Protein AF-A0A6C9EEN5-F1 (afdb_monomer_lite)

Secondary structure (DSSP, 8-state):
------------------GGGEEEEEESS-EEEEEEETTT--EEEEEPTT-EEEEEHHHHHHHHHTTSEEE-

Organism: Escherichia coli (NCBI:txid562)

Foldseek 3Di:
DDDDDDPPPPPPVPCPVVQVQWFKKFFQAWDQDQWAQPPPRHTDRIHHGRGITTHHPVVQVVCVVVVGIGGD

pLDDT: mean 76.19, std 15.42, range [45.44, 91.69]

Sequence (72 aa):
LTGHENEVVSAQPDTVTDTADLVTVVALVTLHTDALHATRDEAVAFVLPGTAFRVSAGVAAEMTERGLARMQ

Radius of gyration: 16.81 Å; chains: 1; bounding box: 44×24×46 Å

InterPro domains:
  IPR025147 DNA packaging protein FI [PF14000] (2-69)
  IPR043043 DNA packaging protein FI, C-terminal domain [G3DSA:3.40.5.70] (13-72)

Structure (mmCIF, N/CA/C/O backbone):
data_AF-A0A6C9EEN5-F1
#
_entry.id   AF-A0A6C9EEN5-F1
#
loop_
_atom_site.group_PDB
_atom_site.id
_atom_site.type_symbol
_atom_site.label_atom_id
_atom_site.label_alt_id
_atom_site.label_comp_id
_atom_site.label_asym_id
_atom_site.label_entity_id
_atom_site.label_seq_id
_atom_site.pdbx_PDB_ins_code
_atom_site.Cartn_x
_atom_site.Cartn_y
_atom_site.Cartn_z
_atom_site.occupancy
_atom_site.B_iso_or_equiv
_atom_site.auth_seq_id
_atom_site.auth_comp_id
_atom_site.auth_asym_id
_atom_site.auth_atom_id
_atom_site.pdbx_PDB_model_num
ATOM 1 N N . LEU A 1 1 ? 37.777 16.160 -37.516 1.00 47.22 1 LEU A N 1
ATOM 2 C CA . LEU A 1 1 ? 36.904 15.021 -37.168 1.00 47.22 1 LEU A CA 1
ATOM 3 C C . LEU A 1 1 ? 37.007 14.849 -35.660 1.00 47.22 1 LEU A C 1
ATOM 5 O O . LEU A 1 1 ? 38.065 14.455 -35.197 1.00 47.22 1 LEU A O 1
ATOM 9 N N . THR A 1 2 ? 36.207 15.612 -34.911 1.00 53.19 2 THR A N 1
ATOM 10 C CA . THR A 1 2 ? 34.946 15.175 -34.263 1.00 53.19 2 THR A CA 1
ATOM 11 C C . THR A 1 2 ? 35.216 14.128 -33.187 1.00 53.19 2 THR A C 1
ATOM 13 O O . THR A 1 2 ? 35.674 13.032 -33.487 1.00 53.19 2 THR A O 1
ATOM 16 N N . GLY A 1 3 ? 35.016 14.558 -31.938 1.00 53.06 3 GLY A N 1
ATOM 17 C CA . GLY A 1 3 ? 35.404 13.858 -30.723 1.00 53.06 3 GLY A CA 1
ATOM 18 C C . GLY A 1 3 ? 34.723 12.509 -30.567 1.00 53.06 3 GLY A C 1
ATOM 19 O O . GLY A 1 3 ? 33.585 12.315 -30.981 1.00 53.06 3 GLY A O 1
ATOM 20 N N . HIS A 1 4 ? 35.457 11.581 -29.965 1.00 58.16 4 HIS A N 1
ATOM 21 C CA . HIS A 1 4 ? 34.909 10.312 -29.524 1.00 58.16 4 HIS A CA 1
ATOM 22 C C . HIS A 1 4 ? 34.085 10.583 -28.274 1.00 58.16 4 HIS A C 1
ATOM 24 O O . HIS A 1 4 ? 34.604 11.030 -27.249 1.00 58.16 4 HIS A O 1
ATOM 30 N N . GLU A 1 5 ? 32.783 10.418 -28.445 1.00 54.56 5 GLU A N 1
ATOM 31 C CA . GLU A 1 5 ? 31.780 10.755 -27.462 1.00 54.56 5 GLU A CA 1
ATOM 32 C C . GLU A 1 5 ? 31.921 9.849 -26.241 1.00 54.56 5 GLU A C 1
ATOM 34 O O . GLU A 1 5 ? 32.117 8.638 -26.328 1.00 54.56 5 GLU A O 1
ATOM 39 N N . ASN A 1 6 ? 31.875 10.503 -25.089 1.00 56.78 6 ASN A N 1
ATOM 40 C CA . ASN A 1 6 ? 31.795 9.924 -23.767 1.00 56.78 6 ASN A CA 1
ATOM 41 C C . ASN A 1 6 ? 30.461 9.171 -23.643 1.00 56.78 6 ASN A C 1
ATOM 43 O O . ASN A 1 6 ? 29.475 9.736 -23.174 1.00 56.78 6 ASN A O 1
ATOM 47 N N . GLU A 1 7 ? 30.411 7.921 -24.103 1.00 57.28 7 GLU A N 1
ATOM 48 C CA . GLU A 1 7 ? 29.279 7.030 -23.855 1.00 57.28 7 GLU A CA 1
ATOM 49 C C . GLU A 1 7 ? 29.345 6.563 -22.398 1.00 57.28 7 GLU A C 1
ATOM 51 O O . GLU A 1 7 ? 29.798 5.469 -22.061 1.00 57.28 7 GLU A O 1
ATOM 56 N N . VAL A 1 8 ? 28.904 7.440 -21.498 1.00 54.00 8 VAL A N 1
ATOM 57 C CA . VAL A 1 8 ? 28.477 7.033 -20.165 1.00 54.00 8 VAL A CA 1
ATOM 58 C C . VAL A 1 8 ? 27.166 6.278 -20.369 1.00 54.00 8 VAL A C 1
ATOM 60 O O . VAL A 1 8 ? 26.084 6.833 -20.192 1.00 54.00 8 VAL A O 1
ATOM 63 N N . VAL A 1 9 ? 27.244 5.005 -20.768 1.00 53.19 9 VAL A N 1
ATOM 64 C CA . VAL A 1 9 ? 26.163 4.046 -20.518 1.00 53.19 9 VAL A CA 1
ATOM 65 C C . VAL A 1 9 ? 26.133 3.852 -19.006 1.00 53.19 9 VAL A C 1
ATOM 67 O O . VAL A 1 9 ? 26.621 2.885 -18.428 1.00 53.19 9 VAL A O 1
ATOM 70 N N . SER A 1 10 ? 25.547 4.837 -18.333 1.00 51.59 10 SER A N 1
ATOM 71 C CA . SER A 1 10 ? 24.741 4.540 -17.174 1.00 51.59 10 SER A CA 1
ATOM 72 C C . SER A 1 10 ? 23.620 3.680 -17.727 1.00 51.59 10 SER A C 1
ATOM 74 O O . SER A 1 10 ? 22.599 4.190 -18.178 1.00 51.59 10 SER A O 1
ATOM 76 N N . ALA A 1 11 ? 23.817 2.363 -17.700 1.00 49.91 11 ALA A N 1
ATOM 77 C CA . ALA A 1 11 ? 22.712 1.463 -17.459 1.00 49.91 11 ALA A CA 1
ATOM 78 C C . ALA A 1 11 ? 22.155 1.874 -16.091 1.00 49.91 11 ALA A C 1
ATOM 80 O O . ALA A 1 11 ? 22.437 1.260 -15.064 1.00 49.91 11 ALA A O 1
ATOM 81 N N . GLN A 1 12 ? 21.417 2.989 -16.062 1.00 46.72 12 GLN A N 1
ATOM 82 C CA . GLN A 1 12 ? 20.327 3.116 -15.131 1.00 46.72 12 GLN A CA 1
ATOM 83 C C . GLN A 1 12 ? 19.566 1.825 -15.394 1.00 46.72 12 GLN A C 1
ATOM 85 O O . GLN A 1 12 ? 19.209 1.584 -16.552 1.00 46.72 12 GLN A O 1
ATOM 90 N N . PRO A 1 13 ? 19.423 0.916 -14.417 1.00 47.81 13 PRO A N 1
ATOM 91 C CA . PRO A 1 13 ? 18.347 -0.024 -14.555 1.00 47.81 13 PRO A CA 1
ATOM 92 C C . PRO A 1 13 ? 17.145 0.890 -14.750 1.00 47.81 13 PRO A C 1
ATOM 94 O O . PRO A 1 13 ? 16.754 1.632 -13.847 1.00 47.81 13 PRO A O 1
ATOM 97 N N . ASP A 1 14 ? 16.635 0.926 -15.973 1.00 45.44 14 ASP A N 1
ATOM 98 C CA . ASP A 1 14 ? 15.232 1.102 -16.216 1.00 45.44 14 ASP A CA 1
ATOM 99 C C . ASP A 1 14 ? 14.592 0.014 -15.352 1.00 45.44 14 ASP A C 1
ATOM 101 O O . ASP A 1 14 ? 14.250 -1.075 -15.802 1.00 45.44 14 ASP A O 1
ATOM 105 N N . THR A 1 15 ? 14.453 0.298 -14.055 1.00 46.75 15 THR A N 1
ATOM 106 C CA . THR A 1 15 ? 13.365 -0.177 -13.223 1.00 46.75 15 THR A CA 1
ATOM 107 C C . THR A 1 15 ? 12.115 0.444 -13.836 1.00 46.75 15 THR A C 1
ATOM 109 O O . THR A 1 15 ? 11.415 1.246 -13.230 1.00 46.75 15 THR A O 1
ATOM 112 N N . VAL A 1 16 ? 11.852 0.085 -15.097 1.00 50.75 16 VAL A N 1
ATOM 113 C CA . VAL A 1 16 ? 10.520 -0.131 -15.603 1.00 50.75 16 VAL A CA 1
ATOM 114 C C . VAL A 1 16 ? 9.998 -1.160 -14.630 1.00 50.75 16 VAL A C 1
ATOM 116 O O . VAL A 1 16 ? 10.309 -2.346 -14.700 1.00 50.75 16 VAL A O 1
ATOM 119 N N . THR A 1 17 ? 9.343 -0.644 -13.601 1.00 53.53 17 THR A N 1
ATOM 120 C CA . THR A 1 17 ? 8.474 -1.400 -12.731 1.00 53.53 17 THR A CA 1
ATOM 121 C C . THR A 1 17 ? 7.502 -2.073 -13.683 1.00 53.53 17 THR A C 1
ATOM 123 O O . THR A 1 17 ? 6.582 -1.422 -14.182 1.00 53.53 17 THR A O 1
ATOM 126 N N . ASP A 1 18 ? 7.824 -3.317 -14.052 1.00 54.88 18 ASP A N 1
ATOM 127 C CA . ASP A 1 18 ? 7.107 -4.103 -15.041 1.00 54.88 18 ASP A CA 1
ATOM 128 C C . ASP A 1 18 ? 5.654 -4.130 -14.582 1.00 54.88 18 ASP A C 1
ATOM 130 O O . ASP A 1 18 ? 5.293 -4.745 -13.576 1.00 54.88 18 ASP A O 1
ATOM 134 N N . THR A 1 19 ? 4.838 -3.299 -15.231 1.00 55.84 19 THR A N 1
ATOM 135 C CA . THR A 1 19 ? 3.507 -2.954 -14.725 1.00 55.84 19 THR A CA 1
ATOM 136 C C . THR A 1 19 ? 2.586 -4.175 -14.787 1.00 55.84 19 THR A C 1
ATOM 138 O O . THR A 1 19 ? 1.508 -4.168 -14.194 1.00 55.84 19 THR A O 1
ATOM 141 N N . ALA A 1 20 ? 3.017 -5.234 -15.487 1.00 62.84 20 ALA A N 1
ATOM 142 C CA . ALA A 1 20 ? 2.287 -6.476 -15.655 1.00 62.84 20 ALA A CA 1
ATOM 143 C C . ALA A 1 20 ? 2.253 -7.343 -14.383 1.00 62.84 20 ALA A C 1
ATOM 145 O O . ALA A 1 20 ? 1.347 -8.164 -14.275 1.00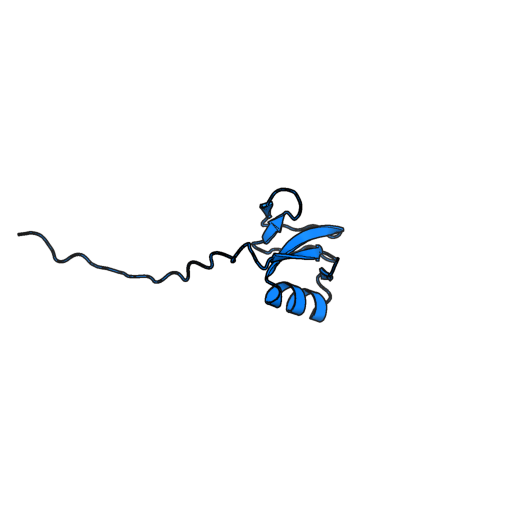 62.84 20 ALA A O 1
ATOM 146 N N . ASP A 1 21 ? 3.153 -7.134 -13.411 1.00 75.88 21 ASP A N 1
ATOM 147 C CA . ASP A 1 21 ? 3.190 -7.892 -12.143 1.00 75.88 21 ASP A CA 1
ATOM 148 C C . ASP A 1 21 ? 3.037 -6.997 -10.896 1.00 75.88 21 ASP A C 1
ATOM 150 O O 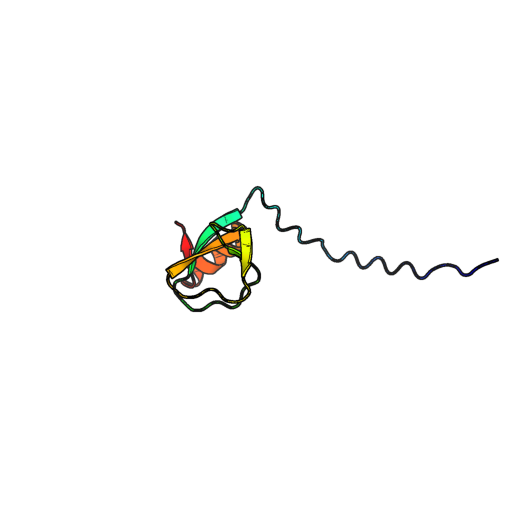. ASP A 1 21 ? 3.602 -7.248 -9.828 1.00 75.88 21 ASP A O 1
ATOM 154 N N . LEU A 1 22 ? 2.278 -5.900 -11.012 1.00 83.88 22 LEU A N 1
ATOM 155 C CA . LEU A 1 22 ? 1.981 -5.065 -9.849 1.00 83.88 22 LEU A CA 1
ATOM 156 C C . LEU A 1 22 ? 0.795 -5.595 -9.060 1.00 83.88 22 LEU A C 1
ATOM 158 O O . LEU A 1 22 ? -0.332 -5.680 -9.549 1.00 83.88 22 LEU A O 1
ATOM 162 N N . VAL A 1 23 ? 1.046 -5.860 -7.786 1.00 86.19 23 VAL A N 1
ATOM 163 C CA . VAL A 1 23 ? 0.040 -6.280 -6.821 1.00 86.19 23 VAL A CA 1
ATOM 164 C C . VAL A 1 23 ? -0.486 -5.077 -6.053 1.00 86.19 23 VAL A C 1
ATOM 166 O O . VAL A 1 23 ? 0.240 -4.125 -5.762 1.00 86.19 23 VAL A O 1
ATOM 169 N N . THR A 1 24 ? -1.776 -5.116 -5.724 1.00 89.00 24 THR A N 1
ATOM 170 C CA . THR A 1 24 ? -2.412 -4.064 -4.929 1.00 89.00 24 THR A CA 1
ATOM 171 C C . THR A 1 24 ? -2.255 -4.374 -3.447 1.00 89.00 24 THR A C 1
ATOM 173 O O . THR A 1 24 ? -2.659 -5.434 -2.970 1.00 89.00 24 THR A O 1
ATOM 176 N N . VAL A 1 25 ? -1.691 -3.426 -2.710 1.00 90.19 25 VAL A N 1
ATOM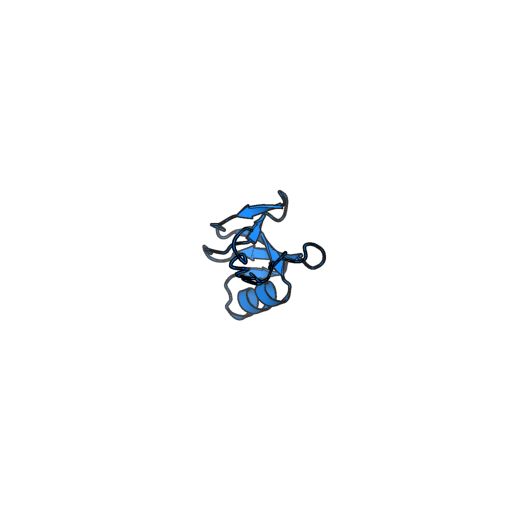 177 C CA . VAL A 1 25 ? -1.560 -3.479 -1.255 1.00 90.19 25 VAL A CA 1
ATOM 178 C C . VAL A 1 25 ? -2.144 -2.215 -0.636 1.00 90.19 25 VAL A C 1
ATOM 180 O O . VAL A 1 25 ? -2.197 -1.160 -1.266 1.00 90.19 25 VAL A O 1
ATOM 183 N N . VAL A 1 26 ? -2.592 -2.310 0.612 1.00 91.19 26 VAL A N 1
ATOM 184 C CA . VAL A 1 26 ? -3.121 -1.179 1.382 1.00 91.19 26 VAL A CA 1
ATOM 185 C C . VAL A 1 26 ? -2.123 -0.801 2.459 1.00 91.19 26 VAL A C 1
ATOM 187 O O . VAL A 1 26 ? -1.744 -1.647 3.269 1.00 91.19 26 VAL A O 1
ATOM 190 N N . ALA A 1 27 ? -1.719 0.466 2.496 1.00 91.44 27 ALA A N 1
ATOM 191 C CA . ALA A 1 27 ? -0.814 0.970 3.521 1.00 91.44 27 ALA A CA 1
ATOM 192 C C . ALA A 1 27 ? -1.485 0.934 4.899 1.00 91.44 27 ALA A C 1
ATOM 194 O O . ALA A 1 27 ? -2.630 1.351 5.056 1.00 91.44 27 ALA A O 1
ATOM 195 N N . LEU A 1 28 ? -0.769 0.457 5.912 1.00 89.69 28 LEU A N 1
ATOM 196 C CA . LEU A 1 28 ? -1.205 0.495 7.313 1.00 89.69 28 LEU A CA 1
ATOM 197 C C . LEU A 1 28 ? -0.573 1.663 8.070 1.00 89.69 28 LEU A C 1
ATOM 199 O O . LEU A 1 28 ? -1.119 2.134 9.066 1.00 89.69 28 LEU A O 1
ATOM 203 N N . VAL A 1 29 ? 0.561 2.147 7.573 1.00 89.31 29 VAL A N 1
ATOM 204 C CA . VAL A 1 29 ? 1.288 3.307 8.081 1.00 89.31 29 VAL A CA 1
ATOM 205 C C . VAL A 1 29 ? 1.534 4.289 6.944 1.00 89.31 29 VAL A C 1
ATOM 207 O O . VAL A 1 29 ? 1.396 3.952 5.772 1.00 89.31 29 VAL A O 1
ATOM 210 N N . THR A 1 30 ? 1.921 5.510 7.283 1.00 88.31 30 THR A N 1
ATOM 211 C CA . THR A 1 30 ? 2.365 6.477 6.283 1.00 88.31 30 THR A CA 1
ATOM 212 C C . THR A 1 30 ? 3.699 6.029 5.684 1.00 88.31 30 THR A C 1
ATOM 214 O O . THR A 1 30 ? 4.689 5.915 6.408 1.00 88.31 30 THR A O 1
ATOM 217 N N . LEU A 1 31 ? 3.730 5.785 4.373 1.00 84.31 31 LEU A N 1
ATOM 218 C CA . LEU A 1 31 ? 4.905 5.300 3.647 1.00 84.31 31 LEU A CA 1
ATOM 219 C C . LEU A 1 31 ? 5.380 6.340 2.634 1.00 84.31 31 LEU A C 1
ATOM 221 O O . LEU A 1 31 ? 4.583 6.875 1.864 1.00 84.31 31 LEU A O 1
ATOM 225 N N . HIS A 1 32 ? 6.691 6.584 2.619 1.00 84.12 32 HIS A N 1
ATOM 226 C CA . HIS A 1 32 ? 7.360 7.278 1.524 1.00 84.12 32 HIS A CA 1
ATOM 227 C C . HIS A 1 32 ? 7.939 6.215 0.591 1.00 84.12 32 HIS A C 1
ATOM 229 O O . HIS A 1 32 ? 8.921 5.553 0.927 1.00 84.12 32 HIS A O 1
ATOM 235 N N . THR A 1 33 ? 7.274 5.983 -0.530 1.00 72.31 33 THR A N 1
ATOM 236 C CA . THR A 1 33 ? 7.626 4.951 -1.509 1.00 72.31 33 THR A CA 1
ATOM 237 C C . THR A 1 33 ? 7.350 5.520 -2.889 1.00 72.31 33 THR A C 1
ATOM 239 O O . THR A 1 33 ? 6.433 6.318 -3.023 1.00 72.31 33 THR A O 1
ATOM 242 N N . ASP A 1 34 ? 8.150 5.160 -3.886 1.00 75.12 34 ASP A N 1
ATOM 243 C CA . ASP A 1 34 ? 7.845 5.488 -5.276 1.00 75.12 34 ASP A CA 1
ATOM 244 C C . ASP A 1 34 ? 6.970 4.355 -5.821 1.00 75.12 34 ASP A C 1
ATOM 246 O O . ASP A 1 34 ? 7.462 3.291 -6.197 1.00 75.12 34 ASP A O 1
ATOM 250 N N . ALA A 1 35 ? 5.652 4.523 -5.711 1.00 77.25 35 ALA A N 1
ATOM 251 C CA . ALA A 1 35 ? 4.683 3.501 -6.095 1.00 77.25 35 ALA A CA 1
ATOM 252 C C . ALA A 1 35 ? 3.546 4.091 -6.922 1.00 77.25 35 ALA A C 1
ATOM 254 O O . ALA A 1 35 ? 3.298 5.293 -6.885 1.00 77.25 35 ALA A O 1
ATOM 255 N N . LEU A 1 36 ? 2.817 3.247 -7.650 1.00 80.25 36 LEU A N 1
ATOM 256 C CA . LEU A 1 36 ? 1.697 3.704 -8.468 1.00 80.25 36 LEU A CA 1
ATOM 257 C C . LEU A 1 36 ? 0.392 3.631 -7.672 1.00 80.25 36 LEU A C 1
ATOM 259 O O . LEU A 1 36 ? 0.127 2.662 -6.963 1.00 80.25 36 LEU A O 1
ATOM 263 N N . HIS A 1 37 ? -0.476 4.632 -7.793 1.00 81.94 37 HIS A N 1
ATOM 264 C CA . HIS A 1 37 ? -1.800 4.592 -7.179 1.00 81.94 37 HIS A CA 1
ATOM 265 C C . HIS A 1 37 ? -2.617 3.436 -7.776 1.00 81.94 37 HIS A C 1
ATOM 267 O O . HIS A 1 37 ? -2.735 3.333 -8.996 1.00 81.94 37 HIS A O 1
ATOM 273 N N . ALA A 1 38 ? -3.278 2.610 -6.955 1.00 79.94 38 ALA A N 1
ATOM 274 C CA . ALA A 1 38 ? -3.932 1.395 -7.455 1.00 79.94 38 ALA A CA 1
ATOM 275 C C . ALA A 1 38 ? -4.967 1.685 -8.559 1.00 79.94 38 ALA A C 1
ATOM 277 O O . ALA A 1 38 ? -4.949 1.047 -9.607 1.00 79.94 38 ALA A O 1
ATOM 278 N N . THR A 1 39 ? -5.816 2.696 -8.354 1.00 76.75 39 THR A N 1
ATOM 279 C CA . THR A 1 39 ? -6.859 3.103 -9.314 1.00 76.75 39 THR A CA 1
ATOM 280 C C . THR A 1 39 ? -6.370 4.015 -10.437 1.00 76.75 39 THR A C 1
ATOM 282 O O . THR A 1 39 ? -6.862 3.917 -11.555 1.00 76.75 39 THR A O 1
ATOM 285 N N . ARG A 1 40 ? -5.466 4.950 -10.134 1.00 77.19 40 ARG A N 1
ATOM 286 C CA . ARG A 1 40 ? -5.092 6.031 -11.056 1.00 77.19 40 ARG A CA 1
ATOM 287 C C . ARG A 1 40 ? -3.805 5.770 -11.821 1.00 77.19 40 ARG A C 1
ATOM 289 O O . ARG A 1 40 ? -3.543 6.494 -12.769 1.00 77.19 40 ARG A O 1
ATOM 296 N N . ASP A 1 41 ? -3.032 4.769 -11.403 1.00 77.75 41 ASP A N 1
ATOM 297 C CA . ASP A 1 41 ? -1.735 4.4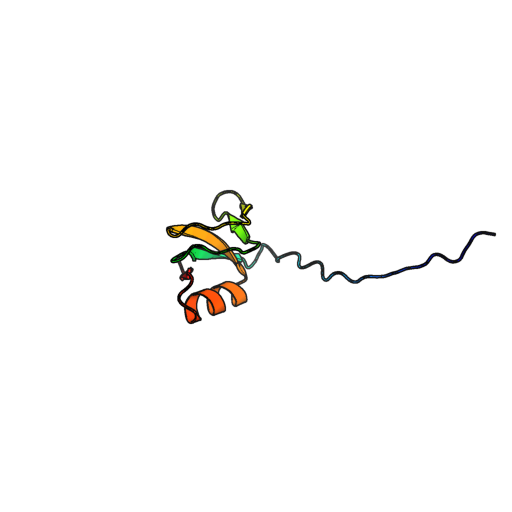30 -11.996 1.00 77.75 41 ASP A CA 1
ATOM 298 C C . ASP A 1 41 ? -0.750 5.618 -12.007 1.00 77.75 41 ASP A C 1
ATOM 300 O O . ASP A 1 41 ? 0.205 5.648 -12.768 1.00 77.75 41 ASP A O 1
ATOM 304 N N . GLU A 1 42 ? -0.983 6.626 -11.161 1.00 79.31 42 GLU A N 1
ATOM 305 C CA . GLU A 1 42 ? -0.117 7.798 -11.032 1.00 79.31 42 GLU A CA 1
ATOM 306 C C . GLU A 1 42 ? 0.966 7.542 -9.986 1.00 79.31 42 GLU A C 1
ATOM 308 O O . GLU A 1 42 ? 0.703 6.860 -8.994 1.00 79.31 42 GLU A O 1
ATOM 313 N N . ALA A 1 43 ? 2.166 8.092 -10.181 1.00 79.38 43 ALA A N 1
ATOM 314 C CA . ALA A 1 43 ? 3.233 7.995 -9.191 1.00 79.38 43 ALA A CA 1
ATOM 315 C C . ALA A 1 43 ? 2.831 8.733 -7.905 1.00 79.38 43 ALA A C 1
ATOM 317 O O . ALA A 1 43 ? 2.487 9.916 -7.913 1.00 79.38 43 ALA A O 1
ATOM 318 N N . VAL A 1 44 ? 2.884 8.019 -6.788 1.00 77.62 44 VAL A N 1
ATOM 319 C CA . VAL A 1 44 ? 2.563 8.510 -5.455 1.00 77.62 44 VAL A CA 1
ATOM 320 C C . VAL A 1 44 ? 3.830 8.430 -4.633 1.00 77.62 44 VAL A C 1
ATOM 322 O O . VAL A 1 44 ? 4.271 7.337 -4.314 1.00 77.62 44 VAL A O 1
ATOM 325 N N . ALA A 1 45 ? 4.375 9.580 -4.242 1.00 82.12 45 ALA A N 1
ATOM 326 C CA . ALA A 1 45 ? 5.509 9.627 -3.320 1.00 82.12 45 ALA A CA 1
ATOM 327 C C . ALA A 1 45 ? 5.086 9.358 -1.864 1.00 82.12 45 ALA A C 1
ATOM 329 O O . ALA A 1 45 ? 5.892 8.933 -1.040 1.00 82.12 45 ALA A O 1
ATOM 330 N N . PHE A 1 46 ? 3.822 9.637 -1.523 1.00 82.69 46 PHE A N 1
ATOM 331 C CA . PHE A 1 46 ? 3.327 9.616 -0.149 1.00 82.69 46 PHE A CA 1
ATOM 332 C C . PHE A 1 46 ? 2.020 8.837 -0.036 1.00 82.69 46 PHE A C 1
ATOM 334 O O . PHE A 1 46 ? 0.960 9.299 -0.463 1.00 82.69 46 PHE A O 1
ATOM 341 N N . VAL A 1 47 ? 2.089 7.656 0.567 1.00 86.00 47 VAL A N 1
ATOM 342 C CA . VAL A 1 47 ? 0.924 6.798 0.760 1.00 86.00 47 VAL A CA 1
ATOM 343 C C . VAL A 1 47 ? 0.443 6.936 2.198 1.00 86.00 47 VAL A C 1
ATOM 345 O O . VAL A 1 47 ? 1.177 6.651 3.144 1.00 86.00 47 VAL A O 1
ATOM 348 N N . LEU A 1 48 ? -0.798 7.395 2.364 1.00 88.75 48 LEU A N 1
ATOM 349 C CA . LEU A 1 48 ? -1.456 7.469 3.666 1.00 88.75 48 LEU A CA 1
ATOM 350 C C . LEU A 1 48 ? -1.986 6.090 4.095 1.00 88.75 48 LEU A C 1
ATOM 352 O O . LEU A 1 48 ? -2.336 5.272 3.242 1.00 88.75 48 LEU A O 1
ATOM 356 N N . PRO A 1 49 ? -2.111 5.835 5.408 1.00 89.50 49 PRO A N 1
ATOM 357 C CA . PRO A 1 49 ? -2.734 4.613 5.898 1.00 89.50 49 PRO A CA 1
ATOM 358 C C . PRO A 1 49 ? -4.185 4.504 5.402 1.00 89.50 49 PRO A C 1
ATOM 360 O O . PRO A 1 49 ? -4.959 5.456 5.483 1.00 89.50 49 PRO A O 1
ATOM 363 N N . GLY A 1 50 ? -4.549 3.332 4.886 1.00 88.88 50 GLY A N 1
ATOM 364 C CA . GLY A 1 50 ? -5.827 3.054 4.230 1.00 88.88 50 GLY A CA 1
ATOM 365 C C . GLY A 1 50 ? -5.822 3.271 2.714 1.00 88.88 50 GLY A C 1
ATOM 366 O O . GLY A 1 50 ? -6.773 2.859 2.051 1.00 88.88 50 GLY A O 1
ATOM 367 N N . THR A 1 51 ? -4.767 3.859 2.144 1.00 88.81 51 THR A N 1
ATOM 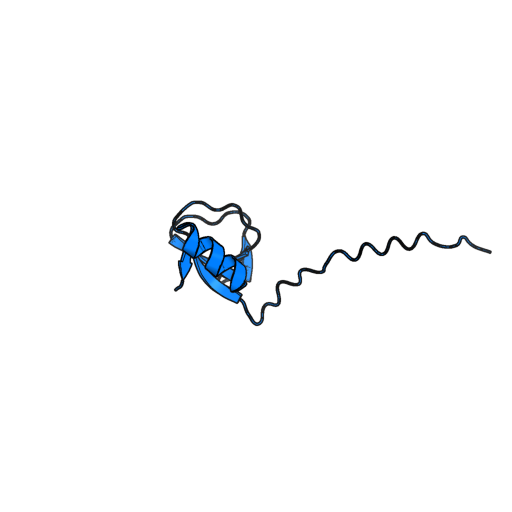368 C CA . THR A 1 51 ? -4.642 4.036 0.693 1.00 88.81 51 THR A CA 1
ATOM 369 C C . THR A 1 51 ? -4.150 2.753 0.030 1.00 88.81 51 THR A C 1
ATOM 371 O O . THR A 1 51 ? -3.166 2.152 0.466 1.00 88.81 51 THR A O 1
ATOM 374 N N . ALA A 1 52 ? -4.828 2.352 -1.047 1.00 89.81 52 ALA A N 1
ATOM 375 C CA . ALA A 1 52 ? -4.419 1.244 -1.900 1.00 89.81 52 ALA A CA 1
ATOM 376 C C . ALA A 1 52 ? -3.443 1.724 -2.983 1.00 89.81 52 ALA A C 1
ATOM 378 O O . ALA A 1 52 ? -3.720 2.676 -3.720 1.00 89.81 52 ALA A O 1
ATOM 379 N N . PHE A 1 53 ? -2.319 1.035 -3.111 1.00 88.81 53 PHE A N 1
ATOM 380 C CA . PHE A 1 53 ? -1.271 1.335 -4.076 1.00 88.81 53 PHE A CA 1
ATOM 381 C C . PHE A 1 53 ? -0.713 0.044 -4.675 1.00 88.81 53 PHE A C 1
ATOM 383 O O . PHE A 1 53 ? -0.897 -1.046 -4.133 1.00 88.81 53 PHE A O 1
ATOM 390 N N . ARG A 1 54 ? -0.096 0.172 -5.844 1.00 87.00 54 ARG A N 1
ATOM 391 C CA . ARG A 1 54 ? 0.444 -0.917 -6.645 1.00 87.00 54 ARG A CA 1
ATOM 392 C C . ARG A 1 54 ? 1.964 -0.904 -6.580 1.00 87.00 54 ARG A C 1
ATOM 394 O O . ARG A 1 54 ? 2.599 0.104 -6.885 1.00 87.00 54 ARG A O 1
ATOM 401 N N . VAL A 1 55 ? 2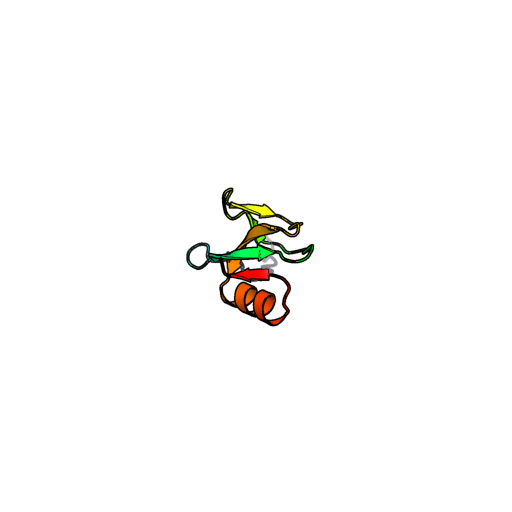.524 -2.039 -6.178 1.00 83.81 55 VAL A N 1
ATOM 402 C CA . VAL A 1 55 ? 3.967 -2.302 -6.100 1.00 83.81 55 VAL A CA 1
ATOM 403 C C . VAL A 1 55 ? 4.262 -3.688 -6.651 1.00 83.81 55 VAL A C 1
ATOM 405 O O . VAL A 1 55 ? 3.352 -4.494 -6.828 1.00 83.81 55 VAL A O 1
ATOM 408 N N . SER A 1 56 ? 5.530 -3.984 -6.914 1.00 86.00 56 SER A N 1
ATOM 409 C CA . SER A 1 56 ? 5.937 -5.331 -7.314 1.00 86.00 56 SER A CA 1
ATOM 410 C C . SER A 1 56 ? 5.665 -6.348 -6.203 1.00 86.00 56 SER A C 1
ATOM 412 O O . SER A 1 56 ? 5.712 -6.016 -5.013 1.00 86.00 56 SER A O 1
ATOM 414 N N . ALA A 1 57 ? 5.420 -7.606 -6.577 1.00 85.31 57 ALA A N 1
ATOM 415 C CA . ALA A 1 57 ? 5.148 -8.684 -5.625 1.00 85.31 57 ALA A CA 1
ATOM 416 C C . ALA A 1 57 ? 6.231 -8.819 -4.534 1.00 85.31 57 ALA A C 1
ATOM 418 O O . ALA A 1 57 ? 5.909 -9.033 -3.365 1.00 85.31 57 ALA A O 1
ATOM 419 N N . GLY A 1 58 ? 7.507 -8.620 -4.889 1.00 85.38 58 GLY A N 1
ATOM 420 C CA . GLY A 1 58 ? 8.619 -8.636 -3.931 1.00 85.38 58 GLY A CA 1
ATOM 421 C C . GLY A 1 58 ? 8.547 -7.505 -2.900 1.00 85.38 58 GLY A C 1
ATOM 422 O O . GLY A 1 58 ? 8.719 -7.746 -1.707 1.00 85.38 58 GLY A O 1
ATOM 423 N N . VAL A 1 59 ? 8.220 -6.284 -3.335 1.00 86.12 59 VAL A N 1
ATOM 424 C CA . VAL A 1 59 ? 8.053 -5.134 -2.430 1.00 86.12 59 VAL A CA 1
ATOM 425 C C . VAL A 1 59 ? 6.813 -5.313 -1.555 1.00 86.12 59 VAL A C 1
ATOM 427 O O . VAL A 1 59 ? 6.864 -5.041 -0.359 1.00 86.12 59 VAL A O 1
ATOM 430 N N . ALA A 1 60 ? 5.710 -5.819 -2.111 1.00 87.69 60 ALA A N 1
ATOM 431 C CA . ALA A 1 60 ? 4.504 -6.126 -1.345 1.00 87.69 60 ALA A CA 1
ATOM 432 C C . ALA A 1 60 ? 4.745 -7.175 -0.255 1.00 87.69 60 ALA A C 1
ATOM 434 O O . ALA A 1 60 ? 4.226 -7.024 0.854 1.00 87.69 60 ALA A O 1
ATOM 435 N N . ALA A 1 61 ? 5.521 -8.220 -0.556 1.00 89.50 61 ALA A N 1
ATOM 436 C CA . ALA A 1 61 ? 5.919 -9.219 0.426 1.00 89.50 61 ALA A CA 1
ATOM 437 C C . ALA A 1 61 ? 6.724 -8.567 1.558 1.00 89.50 61 ALA A C 1
ATOM 439 O O . ALA A 1 61 ? 6.301 -8.657 2.707 1.00 89.50 61 ALA A O 1
ATOM 440 N N . GLU A 1 62 ? 7.768 -7.793 1.238 1.00 89.31 62 GLU A N 1
ATOM 441 C CA . GLU A 1 62 ? 8.576 -7.099 2.250 1.00 89.31 62 GLU A CA 1
ATOM 442 C C . GLU A 1 62 ? 7.723 -6.146 3.107 1.00 89.31 62 GLU A C 1
ATOM 444 O O . GLU A 1 62 ? 7.816 -6.128 4.336 1.00 89.31 62 GLU A O 1
ATOM 449 N N . MET A 1 63 ? 6.842 -5.366 2.476 1.00 89.75 63 MET A N 1
ATOM 450 C CA . MET A 1 63 ? 5.947 -4.452 3.183 1.00 89.75 63 MET A CA 1
ATOM 451 C C . MET A 1 63 ? 4.970 -5.192 4.097 1.00 89.75 63 MET A C 1
ATOM 453 O O . MET A 1 63 ? 4.667 -4.698 5.184 1.00 89.75 63 MET A O 1
ATOM 457 N N . THR A 1 64 ? 4.494 -6.366 3.686 1.00 89.56 64 THR A N 1
ATOM 458 C CA . THR A 1 64 ? 3.600 -7.199 4.498 1.00 89.56 64 THR A CA 1
ATOM 459 C C . THR A 1 64 ? 4.354 -7.839 5.663 1.00 89.56 64 THR A C 1
ATOM 461 O O . THR A 1 64 ? 3.885 -7.774 6.797 1.00 89.56 64 THR A O 1
ATOM 464 N N . GLU A 1 65 ? 5.550 -8.382 5.424 1.00 91.69 65 GLU A N 1
ATOM 465 C CA . GLU A 1 65 ? 6.416 -8.972 6.456 1.00 91.69 65 GLU A CA 1
ATOM 466 C C . GLU A 1 65 ? 6.820 -7.951 7.523 1.00 91.69 65 GLU A C 1
ATOM 468 O O . GLU A 1 65 ? 6.872 -8.261 8.713 1.00 91.69 65 GLU A O 1
ATOM 473 N N . ARG A 1 66 ? 7.049 -6.701 7.111 1.00 89.44 66 ARG A N 1
ATOM 474 C CA . ARG A 1 66 ? 7.369 -5.586 8.011 1.00 89.44 66 ARG A CA 1
ATOM 475 C C . ARG A 1 66 ? 6.134 -4.952 8.664 1.00 89.44 66 ARG A C 1
ATOM 477 O O . ARG A 1 66 ? 6.292 -4.036 9.468 1.00 89.44 66 ARG A O 1
ATOM 484 N N . GLY A 1 67 ? 4.922 -5.402 8.326 1.00 90.50 67 GLY A N 1
ATOM 485 C CA . GLY A 1 67 ? 3.663 -4.863 8.855 1.00 90.50 67 GLY A CA 1
ATOM 486 C C . GLY A 1 67 ? 3.340 -3.436 8.391 1.00 90.50 67 GLY A C 1
ATOM 487 O O . GLY A 1 67 ? 2.590 -2.723 9.054 1.00 90.50 67 GLY A O 1
ATOM 488 N N . LEU A 1 68 ? 3.922 -3.003 7.273 1.00 90.75 68 LEU A N 1
ATOM 489 C CA . LEU A 1 68 ? 3.763 -1.666 6.699 1.00 90.75 68 LEU A CA 1
ATOM 490 C C . LEU A 1 68 ? 2.532 -1.565 5.792 1.00 90.75 68 LEU A C 1
ATOM 492 O O . LEU A 1 68 ? 1.893 -0.513 5.720 1.00 90.75 68 LEU A O 1
ATOM 496 N N . ALA A 1 69 ? 2.197 -2.656 5.107 1.00 91.25 69 ALA A N 1
ATOM 497 C CA . ALA A 1 69 ? 1.041 -2.767 4.228 1.00 91.25 69 ALA A CA 1
ATOM 498 C C . ALA A 1 69 ? 0.377 -4.143 4.381 1.00 91.25 69 ALA A C 1
ATOM 500 O O . ALA A 1 69 ? 0.951 -5.057 4.971 1.00 91.25 69 ALA A O 1
ATOM 501 N N . ARG A 1 70 ? -0.835 -4.299 3.844 1.00 90.69 70 ARG A N 1
ATOM 502 C CA . ARG A 1 70 ? -1.497 -5.603 3.702 1.00 90.69 70 ARG A CA 1
ATOM 503 C C . ARG A 1 70 ? -1.851 -5.872 2.245 1.00 90.69 70 ARG A C 1
ATOM 505 O O . ARG A 1 70 ? -2.264 -4.949 1.545 1.00 90.69 70 ARG A O 1
ATOM 512 N N . MET A 1 71 ? -1.780 -7.130 1.825 1.00 88.38 71 MET A N 1
ATOM 513 C CA . MET A 1 71 ? -2.328 -7.557 0.535 1.00 88.38 71 MET A CA 1
ATOM 514 C C . MET A 1 71 ? -3.857 -7.418 0.528 1.00 88.38 71 MET A C 1
ATOM 516 O O . MET A 1 71 ? -4.509 -7.674 1.548 1.00 88.38 71 MET A O 1
ATOM 520 N N . GLN A 1 72 ? -4.405 -6.953 -0.597 1.00 76.56 72 GLN A N 1
ATOM 521 C CA . GLN A 1 72 ? -5.845 -6.804 -0.818 1.00 76.56 72 GLN A CA 1
ATOM 522 C C . GLN A 1 72 ? -6.376 -7.873 -1.770 1.00 76.56 72 GLN A C 1
ATOM 524 O O . GLN A 1 72 ? -5.650 -8.224 -2.723 1.00 76.56 72 GLN A O 1
#